Protein AF-A0A7X7YLF6-F1 (afdb_monomer_lite)

pLDDT: mean 80.68, std 13.23, range [39.16, 95.81]

Structure (mmCIF, N/CA/C/O backbone):
data_AF-A0A7X7YLF6-F1
#
_entry.id   AF-A0A7X7YLF6-F1
#
loop_
_atom_site.group_PDB
_atom_site.id
_atom_site.type_symbol
_atom_site.label_atom_id
_atom_site.label_alt_id
_atom_site.label_comp_id
_atom_site.label_asym_id
_atom_site.label_entity_id
_atom_site.label_seq_id
_atom_site.pdbx_PDB_ins_code
_atom_site.Cartn_x
_atom_site.Cartn_y
_atom_site.Cartn_z
_atom_site.occupancy
_atom_site.B_iso_or_equiv
_atom_site.auth_seq_id
_atom_site.auth_comp_id
_atom_site.auth_asym_id
_atom_site.auth_atom_id
_atom_site.pdbx_PDB_model_num
ATOM 1 N N . MET A 1 1 ? 50.977 10.516 -58.277 1.00 41.56 1 MET A N 1
ATOM 2 C CA . MET A 1 1 ? 50.668 9.641 -57.121 1.00 41.56 1 MET A CA 1
ATOM 3 C C . MET A 1 1 ? 49.525 10.250 -56.313 1.00 41.56 1 MET A C 1
ATOM 5 O O . MET A 1 1 ? 49.760 11.092 -55.464 1.00 41.56 1 MET A O 1
ATOM 9 N N . GLN A 1 2 ? 48.279 9.869 -56.593 1.00 43.81 2 GLN A N 1
ATOM 10 C CA . GLN A 1 2 ? 47.121 10.227 -55.766 1.00 43.81 2 GLN A CA 1
ATOM 11 C C . GLN A 1 2 ? 46.246 8.986 -55.609 1.00 43.81 2 GLN A C 1
ATOM 13 O O . GLN A 1 2 ? 45.353 8.715 -56.404 1.00 43.81 2 GLN A O 1
ATOM 18 N N . ARG A 1 3 ? 46.524 8.191 -54.579 1.00 51.88 3 ARG A N 1
ATOM 19 C CA . ARG A 1 3 ? 45.564 7.230 -54.036 1.00 51.88 3 ARG A CA 1
ATOM 20 C C . ARG A 1 3 ? 45.714 7.253 -52.524 1.00 51.88 3 ARG A C 1
ATOM 22 O O . ARG A 1 3 ? 46.799 6.961 -52.041 1.00 51.88 3 ARG A O 1
ATOM 29 N N . ARG A 1 4 ? 44.603 7.568 -51.844 1.00 49.47 4 ARG A N 1
ATOM 30 C CA . ARG A 1 4 ? 44.241 7.320 -50.426 1.00 49.47 4 ARG A CA 1
ATOM 31 C C . ARG A 1 4 ? 43.745 8.583 -49.714 1.00 49.47 4 ARG A C 1
ATOM 33 O O . ARG A 1 4 ? 44.422 9.139 -48.868 1.00 49.47 4 ARG A O 1
ATOM 40 N N . HIS A 1 5 ? 42.509 8.986 -50.007 1.00 48.16 5 HIS A N 1
ATOM 41 C CA . HIS A 1 5 ? 41.732 9.826 -49.080 1.00 48.16 5 HIS A CA 1
ATOM 42 C C . HIS A 1 5 ? 40.238 9.457 -48.986 1.00 48.16 5 HIS A C 1
ATOM 44 O O . HIS A 1 5 ? 39.482 10.123 -48.284 1.00 48.16 5 HIS A O 1
ATOM 50 N N . ARG A 1 6 ? 39.794 8.365 -49.632 1.00 49.66 6 ARG A N 1
ATOM 51 C CA . ARG A 1 6 ? 38.372 7.973 -49.678 1.00 49.66 6 ARG A CA 1
ATOM 52 C C . ARG A 1 6 ? 37.864 7.148 -48.479 1.00 49.66 6 ARG A C 1
ATOM 54 O O . ARG A 1 6 ? 36.656 7.087 -48.313 1.00 49.66 6 ARG A O 1
ATOM 61 N N . SER A 1 7 ? 38.717 6.580 -47.611 1.00 53.34 7 SER A N 1
ATOM 62 C CA . SER A 1 7 ? 38.251 5.698 -46.510 1.00 53.34 7 SER A CA 1
ATOM 63 C C . SER A 1 7 ? 38.076 6.363 -45.134 1.00 53.34 7 SER A C 1
ATOM 65 O O . SER A 1 7 ? 37.498 5.748 -44.246 1.00 53.34 7 SER A O 1
ATOM 67 N N . ARG A 1 8 ? 38.516 7.618 -44.934 1.00 54.66 8 ARG A N 1
ATOM 68 C CA . ARG A 1 8 ? 38.351 8.320 -43.640 1.00 54.66 8 ARG A CA 1
ATOM 69 C C . ARG A 1 8 ? 36.963 8.940 -43.446 1.00 54.66 8 ARG A C 1
ATOM 71 O O . ARG A 1 8 ? 36.449 8.910 -42.337 1.00 54.66 8 ARG A O 1
ATOM 78 N N . LYS A 1 9 ? 36.331 9.452 -44.510 1.00 56.00 9 LYS A N 1
ATOM 79 C CA . LYS A 1 9 ? 34.997 10.080 -44.412 1.00 56.00 9 LYS A CA 1
ATOM 80 C C . LYS A 1 9 ? 33.879 9.066 -44.140 1.00 56.00 9 LYS A C 1
ATOM 82 O O . LYS A 1 9 ? 33.003 9.352 -43.341 1.00 56.00 9 LYS A O 1
ATOM 87 N N . GLY A 1 10 ? 33.939 7.874 -44.742 1.00 62.25 10 GLY A N 1
ATOM 88 C CA . GLY A 1 10 ? 32.957 6.809 -44.487 1.00 62.25 10 GLY A CA 1
ATOM 89 C C . GLY A 1 10 ? 33.052 6.225 -43.073 1.00 62.25 10 GLY A C 1
ATOM 90 O O . GLY A 1 10 ? 32.028 5.949 -42.462 1.00 62.25 10 GLY A O 1
ATOM 91 N N . PHE A 1 11 ? 34.268 6.110 -42.527 1.00 66.12 11 PHE A N 1
ATOM 92 C CA . PHE A 1 11 ? 34.478 5.702 -41.134 1.00 66.12 11 PHE A CA 1
ATOM 93 C C . PHE A 1 11 ? 33.984 6.768 -40.141 1.00 66.12 11 PHE A C 1
ATOM 95 O O . PHE A 1 11 ? 33.345 6.416 -39.158 1.00 66.12 11 PHE A O 1
ATOM 102 N N . SER A 1 12 ? 34.202 8.059 -40.434 1.00 74.31 12 SER A N 1
ATOM 103 C CA . SER A 1 12 ? 33.628 9.173 -39.657 1.00 74.31 12 SER A CA 1
ATOM 104 C C . SER A 1 12 ? 32.101 9.128 -39.651 1.00 74.31 12 SER A C 1
ATOM 106 O O . SER A 1 12 ? 31.495 9.228 -38.595 1.00 74.31 12 SER A O 1
ATOM 108 N N . LEU A 1 13 ? 31.482 8.891 -40.812 1.00 81.94 13 LEU A N 1
ATOM 109 C CA . LEU A 1 13 ? 30.026 8.853 -40.944 1.00 81.94 13 LEU A CA 1
ATOM 110 C C . LEU A 1 13 ? 29.407 7.641 -40.228 1.00 81.94 13 LEU A C 1
ATOM 112 O O . LEU A 1 13 ? 28.380 7.769 -39.571 1.00 81.94 13 LEU A O 1
ATOM 116 N N . LEU A 1 14 ? 30.054 6.472 -40.309 1.00 86.75 14 LEU A N 1
ATOM 117 C CA . LEU A 1 14 ? 29.665 5.282 -39.544 1.00 86.75 14 LEU A CA 1
ATOM 118 C C . LEU A 1 14 ? 29.801 5.505 -38.034 1.00 86.75 14 LEU A C 1
ATOM 120 O O . LEU A 1 14 ? 28.915 5.109 -37.282 1.00 86.75 14 LEU A O 1
ATOM 124 N N . LEU A 1 15 ? 30.879 6.152 -37.587 1.00 90.12 15 LEU A N 1
ATOM 125 C CA . LEU A 1 15 ? 31.088 6.470 -36.175 1.00 90.12 15 LEU A CA 1
ATOM 126 C C . LEU A 1 15 ? 30.052 7.480 -35.662 1.00 90.12 15 LEU A C 1
ATOM 128 O O . LEU A 1 15 ? 29.507 7.288 -34.581 1.00 90.12 15 LEU A O 1
ATOM 132 N N . GLU A 1 16 ? 29.743 8.516 -36.441 1.00 87.56 16 GLU A N 1
ATOM 133 C CA . GLU A 1 16 ? 28.699 9.497 -36.125 1.00 87.56 16 GLU A CA 1
ATOM 134 C C . GLU A 1 16 ? 27.313 8.845 -36.044 1.00 87.56 16 GLU A C 1
ATOM 136 O O . GLU A 1 16 ? 26.569 9.112 -35.104 1.00 87.56 16 GLU A O 1
ATOM 141 N N . LEU A 1 17 ? 26.988 7.933 -36.966 1.00 91.44 17 LEU A N 1
ATOM 142 C CA . LEU A 1 17 ? 25.749 7.150 -36.927 1.00 91.44 17 LEU A CA 1
ATOM 143 C C . LEU A 1 17 ? 25.673 6.247 -35.691 1.00 91.44 17 LEU A C 1
ATOM 145 O O . LEU A 1 17 ? 24.627 6.183 -35.049 1.00 91.44 17 LEU A O 1
ATOM 149 N N . LEU A 1 18 ? 26.771 5.576 -35.334 1.00 92.94 18 LEU A N 1
ATOM 150 C CA . LEU A 1 18 ? 26.833 4.732 -34.138 1.00 92.94 18 LEU A CA 1
ATOM 151 C C . LEU A 1 18 ? 26.700 5.556 -32.855 1.00 92.94 18 LEU A C 1
ATOM 153 O O . LEU A 1 18 ? 25.970 5.157 -31.951 1.00 92.94 18 LEU A O 1
ATOM 157 N N . LEU A 1 19 ? 27.357 6.715 -32.783 1.00 92.12 19 LEU A N 1
ATOM 158 C CA . LEU A 1 19 ? 27.245 7.636 -31.652 1.00 92.12 19 LEU A CA 1
ATOM 159 C C . LEU A 1 19 ? 25.831 8.206 -31.532 1.00 92.12 19 LEU A C 1
ATOM 161 O O . LEU A 1 19 ? 25.284 8.231 -30.433 1.00 92.12 19 LEU A O 1
ATOM 165 N N . ALA A 1 20 ? 25.218 8.615 -32.644 1.00 89.94 20 ALA A N 1
ATOM 166 C CA . ALA A 1 20 ? 23.847 9.109 -32.658 1.00 89.94 20 ALA A CA 1
ATOM 167 C C . ALA A 1 20 ? 22.857 8.019 -32.224 1.00 89.94 20 ALA A C 1
ATOM 169 O O . ALA A 1 20 ? 22.030 8.267 -31.353 1.00 89.94 20 ALA A O 1
ATOM 170 N N . ALA A 1 21 ? 22.983 6.798 -32.751 1.00 92.81 21 ALA A N 1
ATOM 171 C CA . ALA A 1 21 ? 22.139 5.673 -32.359 1.00 92.81 21 ALA A CA 1
ATOM 172 C C . ALA A 1 21 ? 22.319 5.305 -30.877 1.00 92.81 21 ALA A C 1
ATOM 174 O O . ALA A 1 21 ? 21.331 5.085 -30.178 1.00 92.81 21 ALA A O 1
ATOM 175 N N . ALA A 1 22 ? 23.559 5.291 -30.376 1.00 94.00 22 ALA A N 1
ATOM 176 C CA . ALA A 1 22 ? 23.848 5.037 -28.968 1.00 94.00 22 ALA A CA 1
ATOM 177 C C . ALA A 1 22 ? 23.272 6.133 -28.061 1.00 94.00 22 ALA A C 1
ATOM 179 O O . ALA A 1 22 ? 22.681 5.821 -27.030 1.00 94.00 22 ALA A O 1
ATOM 180 N N . LEU A 1 23 ? 23.383 7.404 -28.461 1.00 95.56 23 LEU A N 1
ATOM 181 C CA . LEU A 1 23 ? 22.808 8.527 -27.725 1.00 95.56 23 LEU A CA 1
ATOM 182 C C . LEU A 1 23 ? 21.277 8.470 -27.732 1.00 95.56 23 LEU A C 1
ATOM 184 O O . LEU A 1 23 ? 20.658 8.644 -26.688 1.00 95.56 23 LEU A O 1
ATOM 188 N N . SER A 1 24 ? 20.654 8.176 -28.876 1.00 94.50 24 SER A N 1
ATOM 189 C CA . SER A 1 24 ? 19.203 7.996 -28.971 1.00 94.50 24 SER A CA 1
ATOM 190 C C . SER A 1 24 ? 18.721 6.832 -28.110 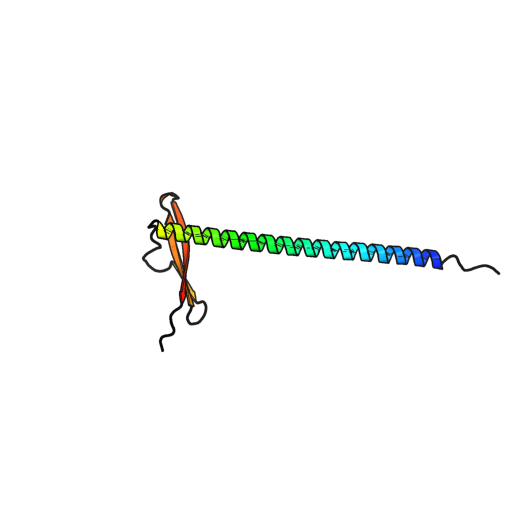1.00 94.50 24 SER A C 1
ATOM 192 O O . SER A 1 24 ? 17.737 6.981 -27.389 1.00 94.50 24 SER A O 1
ATOM 194 N N . PHE A 1 25 ? 19.431 5.701 -28.127 1.00 94.44 25 PHE A N 1
ATOM 195 C CA . PHE A 1 25 ? 19.124 4.558 -27.271 1.00 94.44 25 PHE A CA 1
ATOM 196 C C . PHE A 1 25 ? 19.278 4.910 -25.788 1.00 94.44 25 PHE A C 1
ATOM 198 O O . PHE A 1 25 ? 18.395 4.604 -24.995 1.00 94.44 25 PHE A O 1
ATOM 205 N N . PHE A 1 26 ? 20.346 5.615 -25.411 1.00 95.06 26 PHE A N 1
ATOM 206 C CA . PHE A 1 26 ? 20.564 6.077 -24.040 1.00 95.06 26 PHE A CA 1
ATOM 207 C C . PHE A 1 26 ? 19.477 7.057 -23.568 1.00 95.06 26 PHE A C 1
ATOM 209 O O . PHE A 1 26 ? 18.939 6.921 -22.473 1.00 95.06 26 PHE A O 1
ATOM 216 N N . CYS A 1 27 ? 19.086 8.021 -24.402 1.00 95.81 27 CYS A N 1
ATOM 217 C CA . CYS A 1 27 ? 17.978 8.924 -24.091 1.00 95.81 27 CYS A CA 1
ATOM 218 C C . CYS A 1 27 ? 16.652 8.163 -23.945 1.00 95.81 27 CYS A C 1
ATOM 220 O O . CYS A 1 27 ? 15.865 8.459 -23.046 1.00 95.81 27 CYS A O 1
ATOM 222 N N . PHE A 1 28 ? 16.411 7.161 -24.794 1.00 94.81 28 PHE A N 1
ATOM 223 C CA . PHE A 1 28 ? 15.227 6.314 -24.706 1.00 94.81 28 PHE A CA 1
ATOM 224 C C . PHE A 1 28 ? 15.195 5.508 -23.400 1.00 94.81 28 PHE A C 1
ATOM 226 O O . PHE A 1 28 ? 14.179 5.516 -22.707 1.00 94.81 28 PHE A O 1
ATOM 233 N N . THR A 1 29 ? 16.304 4.877 -23.003 1.00 94.31 29 THR A N 1
ATOM 234 C CA . THR A 1 29 ? 16.362 4.108 -21.749 1.00 94.31 29 THR A CA 1
ATOM 235 C C . THR A 1 29 ? 16.177 4.990 -20.515 1.00 94.31 29 THR A C 1
ATOM 237 O O . THR A 1 29 ? 15.503 4.573 -19.567 1.00 94.31 29 THR A O 1
ATOM 2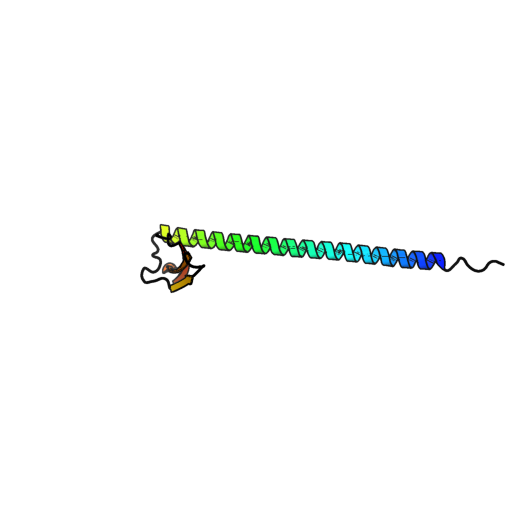40 N N . LEU A 1 30 ? 16.692 6.225 -20.527 1.00 95.25 30 LEU A N 1
ATOM 241 C CA . LEU A 1 30 ? 16.429 7.209 -19.473 1.00 95.25 30 LEU A CA 1
ATOM 242 C C . LEU A 1 30 ? 14.942 7.570 -19.379 1.00 95.25 30 LEU A C 1
ATOM 244 O O . LEU A 1 30 ? 14.396 7.599 -18.274 1.00 95.25 30 LEU A O 1
ATOM 248 N N . LEU A 1 31 ? 14.277 7.804 -20.514 1.00 93.94 31 LEU A N 1
ATOM 249 C CA . LEU A 1 31 ? 12.840 8.084 -20.545 1.00 93.94 31 LEU A CA 1
ATOM 250 C C . LEU A 1 31 ? 12.028 6.900 -20.012 1.00 93.94 31 LEU A C 1
ATOM 252 O O . LEU A 1 31 ? 11.182 7.097 -19.141 1.00 93.94 31 LEU A O 1
ATOM 256 N N . CYS A 1 32 ? 12.315 5.674 -20.460 1.00 94.06 32 CYS A N 1
ATOM 257 C CA . CYS A 1 32 ? 11.663 4.466 -19.947 1.00 94.06 32 CYS A CA 1
ATOM 258 C C . CYS A 1 32 ? 11.836 4.333 -18.428 1.00 94.06 32 CYS A C 1
ATOM 260 O O . CYS A 1 32 ? 10.855 4.161 -17.709 1.00 94.06 32 CYS A O 1
ATOM 262 N N . SER A 1 33 ? 13.063 4.512 -17.930 1.00 92.94 33 SER A N 1
ATOM 263 C CA . SER A 1 33 ? 13.365 4.440 -16.495 1.00 92.94 33 SER A CA 1
ATOM 264 C C . SER A 1 33 ? 12.613 5.508 -15.692 1.00 92.94 33 SER A C 1
ATOM 266 O O . SER A 1 33 ? 12.138 5.255 -14.583 1.00 92.94 33 SER A O 1
ATOM 268 N N . TRP A 1 34 ? 12.480 6.716 -16.247 1.00 94.12 34 TRP A N 1
ATOM 269 C CA . TRP A 1 34 ? 11.723 7.803 -15.631 1.00 94.12 34 TRP A CA 1
ATOM 270 C C . TRP A 1 34 ? 10.221 7.491 -15.565 1.00 94.12 34 TRP A C 1
ATOM 272 O O . TRP A 1 34 ? 9.611 7.660 -14.506 1.00 94.12 34 TRP A O 1
ATOM 282 N N . PHE A 1 35 ? 9.633 6.972 -16.648 1.00 93.44 35 PHE A N 1
ATOM 283 C CA . PHE A 1 35 ? 8.230 6.550 -16.667 1.00 93.44 35 PHE A CA 1
ATOM 284 C C . PHE A 1 35 ? 7.958 5.412 -15.680 1.00 93.44 35 PHE A C 1
ATOM 286 O O . PHE A 1 35 ? 7.005 5.502 -14.908 1.00 93.44 35 PHE A O 1
ATOM 293 N N . GLU A 1 36 ? 8.810 4.384 -15.633 1.00 92.25 36 GLU A N 1
ATOM 294 C CA . GLU A 1 36 ? 8.679 3.286 -14.666 1.00 92.25 36 GLU A CA 1
ATOM 295 C C . GLU A 1 36 ? 8.740 3.783 -13.220 1.00 92.25 36 GLU A C 1
ATOM 297 O O . GLU A 1 36 ? 7.942 3.369 -12.372 1.00 92.25 36 GLU A O 1
ATOM 302 N N . ARG A 1 37 ? 9.659 4.711 -12.928 1.00 91.56 37 ARG A N 1
ATOM 303 C CA . ARG A 1 37 ? 9.769 5.321 -11.601 1.00 91.56 37 ARG A CA 1
ATOM 304 C C . ARG A 1 37 ? 8.502 6.090 -11.237 1.00 91.56 37 ARG A C 1
ATOM 306 O O . ARG A 1 37 ? 8.013 5.937 -10.118 1.00 91.56 37 ARG A O 1
ATOM 313 N N . ASN A 1 38 ? 7.956 6.880 -12.155 1.00 91.81 38 ASN A N 1
ATOM 314 C CA . ASN A 1 38 ? 6.734 7.642 -11.908 1.00 91.81 38 ASN A CA 1
ATOM 315 C C . ASN A 1 38 ? 5.510 6.744 -11.748 1.00 91.81 38 ASN A C 1
ATOM 317 O O . ASN A 1 38 ? 4.756 6.938 -10.799 1.00 91.81 38 ASN A O 1
ATOM 321 N N . ALA A 1 39 ? 5.361 5.719 -12.588 1.00 89.94 39 ALA A N 1
ATOM 322 C CA . ALA A 1 39 ? 4.293 4.733 -12.458 1.00 89.94 39 ALA A CA 1
ATOM 323 C C . ALA A 1 39 ? 4.366 4.007 -11.106 1.00 89.94 39 ALA A C 1
ATOM 325 O O . ALA A 1 39 ? 3.350 3.806 -10.439 1.00 89.94 39 ALA A O 1
ATOM 326 N N . ARG A 1 40 ? 5.579 3.669 -10.642 1.00 92.00 40 ARG A N 1
ATOM 327 C CA . ARG A 1 40 ? 5.784 3.091 -9.308 1.00 92.00 40 ARG A CA 1
ATOM 328 C C . ARG A 1 40 ? 5.373 4.065 -8.202 1.00 92.00 40 ARG A C 1
ATOM 330 O O . ARG A 1 40 ? 4.682 3.656 -7.275 1.00 92.00 40 ARG A O 1
ATOM 337 N N . ILE A 1 41 ? 5.766 5.337 -8.293 1.00 89.56 41 ILE A N 1
ATOM 338 C CA . ILE A 1 41 ? 5.382 6.372 -7.317 1.00 89.56 41 ILE A CA 1
ATOM 339 C C . ILE A 1 41 ? 3.863 6.559 -7.294 1.00 89.56 41 ILE A C 1
ATOM 341 O O . ILE A 1 41 ? 3.275 6.638 -6.217 1.00 89.56 41 ILE A O 1
ATOM 345 N N . GLU A 1 42 ? 3.223 6.618 -8.456 1.00 93.06 42 GLU A N 1
ATOM 346 C CA . GLU A 1 42 ? 1.777 6.773 -8.580 1.00 93.06 42 GLU A CA 1
ATOM 347 C C . GLU A 1 42 ? 1.026 5.582 -7.980 1.00 93.06 42 GLU A C 1
ATOM 349 O O . GLU A 1 42 ? 0.112 5.776 -7.181 1.00 93.06 42 GLU A O 1
ATOM 354 N N . ASN A 1 43 ? 1.465 4.356 -8.268 1.00 90.56 43 ASN A N 1
ATOM 355 C CA . ASN A 1 43 ? 0.887 3.150 -7.680 1.00 90.56 43 ASN A CA 1
ATOM 356 C C . ASN A 1 43 ? 1.054 3.134 -6.150 1.00 90.56 43 ASN A C 1
ATOM 358 O O . ASN A 1 43 ? 0.100 2.875 -5.419 1.00 90.56 43 ASN A O 1
ATOM 362 N N . THR A 1 44 ? 2.230 3.508 -5.638 1.00 87.69 44 THR A N 1
ATOM 363 C CA . THR A 1 44 ? 2.444 3.651 -4.190 1.00 87.69 44 THR A CA 1
ATOM 364 C C . THR A 1 44 ? 1.522 4.711 -3.584 1.00 87.69 44 THR A C 1
ATOM 366 O O . THR A 1 44 ? 0.901 4.460 -2.555 1.00 87.69 44 THR A O 1
ATOM 369 N N . ARG A 1 45 ? 1.365 5.876 -4.227 1.00 89.56 45 ARG A N 1
ATOM 370 C CA . ARG A 1 45 ? 0.428 6.922 -3.778 1.00 89.56 45 ARG A CA 1
ATOM 371 C C . ARG A 1 45 ? -1.016 6.427 -3.767 1.00 89.56 45 ARG A C 1
ATOM 373 O O . ARG A 1 45 ? -1.743 6.735 -2.825 1.00 89.56 45 ARG A O 1
ATOM 380 N N . LYS A 1 46 ? -1.422 5.661 -4.783 1.00 93.12 46 LYS A N 1
ATOM 381 C CA . LYS A 1 46 ? -2.748 5.041 -4.858 1.00 93.12 46 LYS A CA 1
ATOM 382 C C . LYS A 1 46 ? -2.968 4.080 -3.688 1.00 93.12 46 LYS A C 1
ATOM 384 O O . LYS A 1 46 ? -3.943 4.250 -2.969 1.00 93.12 46 LYS A O 1
ATOM 389 N N . ARG A 1 47 ? -2.021 3.175 -3.422 1.00 84.62 47 ARG A N 1
ATOM 390 C CA . ARG A 1 47 ? -2.084 2.240 -2.282 1.00 84.62 47 ARG A CA 1
ATOM 391 C C . ARG A 1 47 ? -2.153 2.951 -0.931 1.00 84.62 47 ARG A C 1
ATOM 393 O O . ARG A 1 47 ? -2.922 2.545 -0.072 1.00 84.62 47 ARG A O 1
ATOM 400 N N . ILE A 1 48 ? -1.383 4.027 -0.745 1.00 84.31 48 ILE A N 1
ATOM 401 C CA . ILE A 1 48 ? -1.438 4.841 0.482 1.00 84.31 48 ILE A CA 1
ATOM 402 C C . ILE A 1 48 ? -2.820 5.479 0.644 1.00 84.31 48 ILE A C 1
ATOM 404 O O . ILE A 1 48 ? -3.364 5.498 1.745 1.00 84.31 48 ILE A O 1
ATOM 408 N N . ARG A 1 49 ? -3.401 5.993 -0.447 1.00 87.75 49 ARG A N 1
ATOM 409 C CA . ARG A 1 49 ? -4.745 6.576 -0.427 1.00 87.75 49 ARG A CA 1
ATOM 410 C C . ARG A 1 49 ? -5.802 5.527 -0.086 1.00 87.75 49 ARG A C 1
ATOM 412 O O . ARG A 1 49 ? -6.599 5.770 0.805 1.00 87.75 49 ARG A O 1
ATOM 419 N N . GLU A 1 50 ? -5.754 4.361 -0.723 1.00 88.69 50 GLU A N 1
ATOM 420 C CA . GLU A 1 50 ? -6.658 3.240 -0.438 1.00 88.69 50 GLU A CA 1
ATOM 421 C C . GLU A 1 50 ? -6.546 2.774 1.021 1.00 88.69 50 GLU A C 1
ATOM 423 O O . GLU A 1 50 ? -7.564 2.581 1.683 1.00 88.69 50 GLU A O 1
ATOM 428 N N . ALA A 1 51 ? -5.325 2.660 1.556 1.00 82.44 51 ALA A N 1
ATOM 429 C CA . ALA A 1 51 ? -5.099 2.309 2.957 1.00 82.44 51 ALA A CA 1
ATOM 430 C C . ALA A 1 51 ? -5.671 3.366 3.915 1.00 82.44 51 ALA A C 1
ATOM 432 O O . ALA A 1 51 ? -6.346 3.022 4.883 1.00 82.44 51 ALA A O 1
ATOM 433 N N . ARG A 1 52 ? -5.455 4.656 3.623 1.00 84.75 52 ARG A N 1
ATOM 434 C CA . ARG A 1 52 ? -6.020 5.766 4.402 1.00 84.75 52 ARG A CA 1
ATOM 435 C C . ARG A 1 52 ? -7.547 5.759 4.367 1.00 84.75 52 ARG A C 1
ATOM 437 O O . ARG A 1 52 ? -8.172 5.910 5.408 1.00 84.75 52 ARG A O 1
ATOM 444 N N . ASP A 1 53 ? -8.143 5.603 3.192 1.00 86.38 53 ASP A N 1
ATOM 445 C CA . ASP A 1 53 ? -9.597 5.637 3.033 1.00 86.38 53 ASP A CA 1
ATOM 446 C C . ASP A 1 53 ? -10.245 4.419 3.723 1.00 86.38 53 ASP A C 1
ATOM 448 O O . ASP A 1 53 ? -11.279 4.554 4.374 1.00 86.38 53 ASP A O 1
ATOM 452 N N . THR A 1 54 ? -9.583 3.257 3.684 1.00 84.94 54 THR A N 1
ATOM 453 C CA . THR A 1 54 ? -9.982 2.062 4.448 1.00 84.94 54 THR A CA 1
ATOM 454 C C . THR A 1 54 ? -9.924 2.315 5.955 1.00 84.94 54 THR A C 1
ATOM 456 O O . THR A 1 54 ? -10.867 1.980 6.666 1.00 84.94 54 THR A O 1
ATOM 459 N N . PHE A 1 55 ? -8.854 2.947 6.445 1.00 83.25 55 PHE A N 1
ATOM 460 C CA . PHE A 1 55 ? -8.715 3.307 7.857 1.00 83.25 55 PHE A CA 1
ATOM 461 C C . PHE A 1 55 ? -9.808 4.286 8.313 1.00 83.25 55 PHE A C 1
ATOM 463 O O . PHE A 1 55 ? -10.454 4.055 9.331 1.00 83.25 55 PHE A O 1
ATOM 470 N N . LEU A 1 56 ? -10.068 5.345 7.537 1.00 84.31 56 LEU A N 1
ATOM 471 C CA . LEU A 1 56 ? -11.136 6.306 7.833 1.00 84.31 56 LEU A CA 1
ATOM 472 C C . LEU A 1 56 ? -12.513 5.637 7.855 1.00 84.31 56 LEU A C 1
ATOM 474 O O . LEU A 1 56 ? -13.331 5.952 8.714 1.00 84.31 56 LEU A O 1
ATOM 478 N N . PHE A 1 57 ? -12.762 4.697 6.941 1.00 84.06 57 PHE A N 1
ATOM 479 C CA . PHE A 1 57 ? -14.004 3.932 6.913 1.00 84.06 57 PHE A CA 1
ATOM 480 C C . PHE A 1 57 ? -14.165 3.042 8.152 1.00 84.06 57 PHE A C 1
ATOM 482 O O . PHE A 1 57 ? -15.225 3.052 8.770 1.00 84.06 57 PHE A O 1
ATOM 489 N N . GLN A 1 58 ? -13.118 2.312 8.549 1.00 82.44 58 GLN A N 1
ATOM 490 C CA . GLN A 1 58 ? -13.131 1.507 9.776 1.00 82.44 58 GLN A CA 1
ATOM 491 C C . GLN A 1 58 ? -13.403 2.370 11.008 1.00 82.44 58 GLN A C 1
ATOM 493 O O . GLN A 1 58 ? -14.260 2.032 11.818 1.00 82.44 58 GLN A O 1
ATOM 498 N N . TYR A 1 59 ? -12.712 3.503 11.121 1.00 80.44 59 TYR A N 1
ATOM 499 C CA . TYR A 1 59 ? -12.880 4.425 12.236 1.00 80.44 59 TYR A CA 1
ATOM 500 C C . TYR A 1 59 ? -14.301 5.005 12.292 1.00 80.44 59 TYR A C 1
ATOM 502 O O . TYR A 1 59 ? -14.931 4.987 13.344 1.00 80.44 59 TYR A O 1
ATOM 510 N N . ALA A 1 60 ? -14.855 5.418 11.147 1.00 83.56 60 ALA A N 1
ATOM 511 C CA . ALA A 1 60 ? -16.232 5.895 11.067 1.00 83.56 60 ALA A CA 1
ATOM 512 C C . ALA A 1 60 ? -17.246 4.821 11.491 1.00 83.56 60 ALA A C 1
ATOM 514 O O . ALA A 1 60 ? -18.232 5.138 12.147 1.00 83.56 60 ALA A O 1
ATOM 515 N N . LEU A 1 61 ? -17.026 3.550 11.149 1.00 84.12 61 LEU A N 1
ATOM 516 C CA . LEU A 1 61 ? -17.902 2.468 11.601 1.00 84.12 61 LEU A CA 1
ATOM 517 C C . LEU A 1 61 ? -17.873 2.314 13.124 1.00 84.12 61 LEU A C 1
ATOM 519 O O . LEU A 1 61 ? -18.931 2.205 13.739 1.00 84.12 61 LEU A O 1
ATOM 523 N N . LEU A 1 62 ? -16.689 2.381 13.734 1.00 80.94 62 LEU A N 1
ATOM 524 C CA . LEU A 1 62 ? -16.559 2.343 15.191 1.00 80.94 62 LEU A CA 1
ATOM 525 C C . LEU A 1 62 ? -17.283 3.528 15.854 1.00 80.94 62 LEU A C 1
ATOM 527 O O . LEU A 1 62 ? -18.022 3.327 16.815 1.00 80.94 62 LEU A O 1
ATOM 531 N N . GLU A 1 63 ? -17.144 4.744 15.314 1.00 82.94 63 GLU A N 1
ATOM 532 C CA . GLU A 1 63 ? -17.858 5.930 15.820 1.00 82.94 63 GLU A CA 1
ATOM 533 C C . GLU A 1 63 ? -19.383 5.816 15.687 1.00 82.94 63 GLU A C 1
ATOM 535 O O . GLU A 1 63 ? -20.118 6.313 16.539 1.00 82.94 63 GLU A O 1
ATOM 540 N N . ASN A 1 64 ? -19.874 5.130 14.651 1.00 83.94 64 ASN A N 1
ATOM 541 C CA . ASN A 1 64 ? -21.303 4.889 14.437 1.00 83.94 64 ASN A CA 1
ATOM 542 C C . ASN A 1 64 ? -21.857 3.705 15.254 1.00 83.94 64 ASN A C 1
ATOM 544 O O . ASN A 1 64 ? -22.997 3.295 15.043 1.00 83.94 64 ASN A O 1
ATOM 548 N N . GLY A 1 65 ? -21.080 3.160 16.195 1.00 77.56 65 GLY A N 1
ATOM 549 C CA . GLY A 1 65 ? -21.539 2.120 17.114 1.00 77.56 65 GLY A CA 1
ATOM 550 C C . GLY A 1 65 ? -21.509 0.704 16.538 1.00 77.56 65 GLY A C 1
ATOM 551 O O . GLY A 1 65 ? -22.098 -0.198 17.133 1.00 77.56 65 GLY A O 1
ATOM 552 N N . TYR A 1 66 ? -20.820 0.478 15.413 1.00 79.00 66 TYR A N 1
ATOM 553 C CA . TYR A 1 66 ? -20.517 -0.885 14.985 1.00 79.00 66 TYR A CA 1
ATOM 554 C C . TYR A 1 66 ? -19.467 -1.472 15.928 1.00 79.00 66 TYR A C 1
ATOM 556 O O . TYR A 1 66 ? -18.318 -1.027 15.950 1.00 79.00 66 TYR A O 1
ATOM 564 N N . SER A 1 67 ? -19.850 -2.488 16.701 1.00 69.38 67 SER A N 1
ATOM 565 C CA . SER A 1 67 ? -18.914 -3.172 17.590 1.00 69.38 67 SER A CA 1
ATOM 566 C C . SER A 1 67 ? -17.884 -3.954 16.774 1.00 69.38 67 SER A C 1
ATOM 568 O O . SER A 1 67 ? -18.217 -4.894 16.047 1.00 69.38 67 SER A O 1
ATOM 570 N N . ALA A 1 68 ? -16.611 -3.590 16.930 1.00 72.44 68 ALA A N 1
ATOM 571 C CA . ALA A 1 68 ? -15.520 -4.529 16.711 1.00 72.44 68 ALA A CA 1
ATOM 572 C C . ALA A 1 68 ? -15.722 -5.725 17.653 1.00 72.44 68 ALA A C 1
ATOM 574 O O . ALA A 1 68 ? -16.098 -5.516 18.805 1.00 72.44 68 ALA A O 1
ATOM 575 N N . SER A 1 69 ? -15.517 -6.953 17.160 1.00 68.19 69 SER A N 1
ATOM 576 C CA . SER A 1 69 ? -15.695 -8.192 17.930 1.00 68.19 69 SER A CA 1
ATOM 577 C C . SER A 1 69 ? -15.200 -8.035 19.371 1.00 68.19 69 SER A C 1
ATOM 579 O O . SER A 1 69 ? -14.002 -7.935 19.616 1.00 68.19 69 S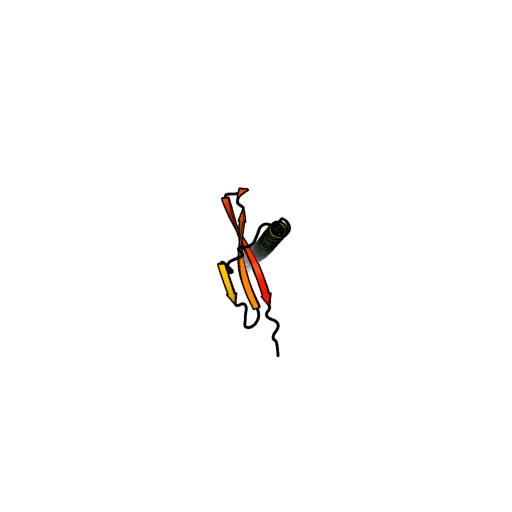ER A O 1
ATOM 581 N N . GLU A 1 70 ? -16.126 -8.031 20.333 1.00 60.62 70 GLU A N 1
ATOM 582 C CA . GLU A 1 70 ? -15.812 -7.910 21.765 1.00 60.62 70 GLU A CA 1
ATOM 583 C C . GLU A 1 70 ? -15.072 -9.147 22.304 1.00 60.62 70 GLU A C 1
ATOM 585 O O . GLU A 1 70 ? -14.538 -9.142 23.413 1.00 60.62 70 GLU A O 1
ATOM 590 N N . LYS A 1 71 ? -15.045 -10.232 21.522 1.00 59.06 71 LYS A N 1
ATOM 591 C CA . LYS A 1 71 ? -14.472 -11.524 21.891 1.00 59.06 71 LYS A CA 1
ATOM 592 C C . LYS A 1 71 ? -13.194 -11.758 21.116 1.00 59.06 71 LYS A C 1
ATOM 594 O O . LYS A 1 71 ? -13.245 -12.333 20.039 1.00 59.06 71 LYS A O 1
ATOM 599 N N . GLU A 1 72 ? -12.094 -11.330 21.724 1.00 67.88 72 GLU A N 1
ATOM 600 C CA . GLU A 1 72 ? -10.713 -11.545 21.290 1.00 67.88 72 GLU A CA 1
ATOM 601 C C . GLU A 1 72 ? -10.386 -11.042 19.865 1.00 67.88 72 GLU A C 1
ATOM 603 O O . GLU A 1 72 ? -11.175 -11.136 18.925 1.00 67.88 72 GLU A O 1
ATOM 608 N N . PRO A 1 73 ? -9.184 -10.495 19.651 1.00 76.94 73 PRO A N 1
ATOM 609 C CA . PRO A 1 73 ? -8.752 -10.188 18.300 1.00 76.94 73 PRO A CA 1
ATOM 610 C C . PRO A 1 73 ? -8.640 -11.479 17.488 1.00 76.94 73 PRO A C 1
ATOM 612 O O . PRO A 1 73 ? -7.988 -12.439 17.900 1.00 76.94 73 PRO A O 1
ATOM 615 N N . VAL A 1 74 ? -9.233 -11.470 16.295 1.00 83.31 74 VAL A N 1
ATOM 616 C CA . VAL A 1 74 ? -9.208 -12.584 15.337 1.00 83.31 74 VAL A CA 1
ATOM 617 C C . VAL A 1 74 ? -7.770 -12.939 14.971 1.00 83.31 74 VAL A C 1
ATOM 619 O O . VAL A 1 74 ? -7.446 -14.100 14.721 1.00 83.31 74 VAL A O 1
ATOM 622 N N . ARG A 1 75 ? -6.884 -11.934 14.937 1.00 82.69 75 ARG A N 1
ATOM 623 C CA . ARG A 1 75 ? -5.452 -12.125 14.692 1.00 82.69 75 ARG A CA 1
ATOM 624 C C . ARG A 1 75 ? -4.620 -11.184 15.550 1.00 82.69 75 ARG A C 1
ATOM 626 O O . ARG A 1 75 ? -4.972 -10.023 15.731 1.00 82.69 75 ARG A O 1
ATOM 633 N N . ARG A 1 76 ? -3.477 -11.676 16.029 1.00 81.81 76 ARG A N 1
ATOM 634 C CA . ARG A 1 76 ? -2.470 -10.888 16.749 1.00 81.81 76 ARG A CA 1
ATOM 635 C C . ARG A 1 76 ? -1.116 -11.042 16.074 1.00 81.81 76 ARG A C 1
ATOM 637 O O . ARG A 1 76 ? -0.673 -12.164 15.838 1.00 81.81 76 ARG A O 1
ATOM 644 N N . TYR A 1 77 ? -0.449 -9.927 15.808 1.00 83.62 77 TYR A N 1
ATOM 645 C CA . TYR A 1 77 ? 0.906 -9.896 15.264 1.00 83.62 77 TYR A CA 1
ATOM 646 C C . TYR A 1 77 ? 1.816 -9.103 16.199 1.00 83.62 77 TYR A C 1
ATOM 648 O O . TYR A 1 77 ? 1.573 -7.926 16.445 1.00 83.62 77 TYR A O 1
ATOM 656 N N . ALA A 1 78 ? 2.877 -9.728 16.710 1.00 83.06 78 ALA A N 1
ATOM 657 C CA . ALA A 1 78 ? 3.892 -9.022 17.487 1.00 83.06 78 ALA A CA 1
ATOM 658 C C . ALA A 1 78 ? 4.809 -8.220 16.546 1.00 83.06 78 ALA A C 1
ATOM 660 O O . ALA A 1 78 ? 5.487 -8.792 15.692 1.00 83.06 78 ALA A O 1
ATOM 661 N N . LEU A 1 79 ? 4.834 -6.898 16.709 1.00 83.19 79 LEU A N 1
ATOM 662 C CA . LEU A 1 79 ? 5.750 -5.970 16.045 1.00 83.19 79 LEU A CA 1
ATOM 663 C C . LEU A 1 79 ? 6.873 -5.564 17.011 1.00 83.19 79 LEU A C 1
ATOM 665 O O . LEU A 1 79 ? 7.011 -4.404 17.391 1.00 83.19 79 LEU A O 1
ATOM 669 N N . GLY A 1 80 ? 7.686 -6.536 17.417 1.00 80.12 80 GLY A N 1
ATOM 670 C CA . GLY A 1 80 ? 8.740 -6.339 18.415 1.00 80.12 80 GLY A CA 1
ATOM 671 C C . GLY A 1 80 ? 8.307 -6.763 19.817 1.00 80.12 80 GLY A C 1
ATOM 672 O O . GLY A 1 80 ? 7.355 -7.525 19.972 1.00 80.12 80 GLY A O 1
ATOM 673 N N . GLN A 1 81 ? 9.052 -6.324 20.834 1.00 79.12 81 GLN A N 1
ATOM 674 C CA . GLN A 1 81 ? 8.835 -6.759 22.221 1.00 79.12 81 GLN A CA 1
ATOM 675 C C . GLN A 1 81 ? 7.627 -6.075 22.881 1.00 79.12 81 GLN A C 1
ATOM 677 O O . GLN A 1 81 ? 6.951 -6.695 23.699 1.00 79.12 81 GLN A O 1
ATOM 682 N N . GLU A 1 82 ? 7.319 -4.838 22.486 1.00 84.44 82 GLU A N 1
ATOM 683 C CA . GLU A 1 82 ? 6.323 -3.999 23.172 1.00 84.44 82 GLU A CA 1
ATOM 684 C C . GLU A 1 82 ? 5.107 -3.646 22.312 1.00 84.44 82 GLU A C 1
ATOM 686 O O . GLU A 1 82 ? 4.070 -3.259 22.844 1.00 84.44 82 GLU A O 1
ATOM 691 N N . THR A 1 83 ? 5.188 -3.816 20.992 1.00 84.50 83 THR A N 1
ATOM 692 C CA . THR A 1 83 ? 4.108 -3.436 20.074 1.00 84.50 83 THR A CA 1
ATOM 693 C C . THR A 1 83 ? 3.407 -4.673 19.536 1.00 84.50 83 THR A C 1
ATOM 695 O O . THR A 1 83 ? 4.042 -5.598 19.030 1.00 84.50 83 THR A O 1
ATOM 698 N N . VAL A 1 84 ? 2.079 -4.684 19.594 1.00 85.44 84 VAL A N 1
ATOM 699 C CA . VAL A 1 84 ? 1.233 -5.737 19.031 1.00 85.44 84 VAL A CA 1
ATOM 700 C C . VAL A 1 84 ? 0.192 -5.094 18.122 1.00 85.44 84 VAL A C 1
ATOM 702 O O . VAL A 1 84 ? -0.446 -4.114 18.491 1.00 85.44 84 VAL A O 1
ATOM 705 N N . ILE A 1 85 ? 0.011 -5.650 16.927 1.00 84.00 85 ILE A N 1
ATOM 706 C CA . ILE A 1 85 ? -1.165 -5.380 16.102 1.00 84.00 85 ILE A CA 1
ATOM 707 C C . ILE A 1 85 ? -2.229 -6.399 16.474 1.00 84.00 85 ILE A C 1
ATOM 709 O O . ILE A 1 85 ? -2.015 -7.605 16.334 1.00 84.00 85 ILE A O 1
ATOM 713 N N . GLU A 1 86 ? -3.386 -5.908 16.881 1.00 85.25 86 GLU A N 1
ATOM 714 C CA . GLU A 1 86 ? -4.584 -6.699 17.100 1.00 85.25 86 GLU A CA 1
ATOM 715 C C . GLU A 1 86 ? -5.585 -6.422 15.979 1.00 85.25 86 GLU A C 1
ATOM 717 O O . GLU A 1 86 ? -5.926 -5.273 15.710 1.00 85.25 86 GLU A O 1
ATOM 722 N N . ILE A 1 87 ? -6.030 -7.469 15.289 1.00 83.81 87 ILE A N 1
ATOM 723 C CA . ILE A 1 87 ? -7.032 -7.380 14.230 1.00 83.81 87 ILE A CA 1
ATOM 724 C C . ILE A 1 87 ? -8.373 -7.831 14.791 1.00 83.81 87 ILE A C 1
ATOM 726 O O . ILE A 1 87 ? -8.518 -8.977 15.216 1.00 83.81 87 ILE A O 1
ATOM 730 N N . TYR A 1 88 ? -9.350 -6.943 14.733 1.00 83.44 88 TYR A N 1
ATOM 731 C CA . TYR A 1 88 ? -10.730 -7.178 15.111 1.00 83.44 88 TYR A CA 1
ATOM 732 C C . TYR A 1 88 ? -11.616 -7.240 13.876 1.00 83.44 88 TYR A C 1
ATOM 734 O O . TYR A 1 88 ? -11.324 -6.631 12.851 1.00 83.44 88 TYR A O 1
ATOM 742 N N . GLU A 1 89 ? -12.723 -7.959 13.976 1.00 85.75 89 GLU A N 1
ATOM 743 C CA . GLU A 1 89 ? -13.711 -8.039 12.910 1.00 85.75 89 GLU A CA 1
ATOM 744 C C . GLU A 1 89 ? -14.897 -7.133 13.245 1.00 85.75 89 GLU A C 1
ATOM 746 O O . GLU A 1 89 ? -15.480 -7.237 14.323 1.00 85.75 89 GLU A O 1
ATOM 751 N N . ILE A 1 90 ? -15.237 -6.224 12.334 1.00 85.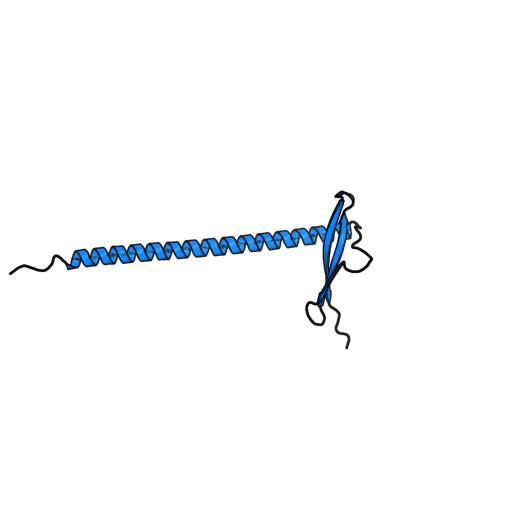12 90 ILE A N 1
ATOM 752 C CA . ILE A 1 90 ? -16.432 -5.386 12.408 1.00 85.12 90 ILE A CA 1
ATOM 753 C C . ILE A 1 90 ? -17.475 -6.021 11.492 1.00 85.12 90 ILE A C 1
ATOM 755 O O . ILE A 1 90 ? -17.280 -6.116 10.276 1.00 85.12 90 ILE A O 1
ATOM 759 N N . SER A 1 91 ? -18.582 -6.469 12.077 1.00 83.38 91 SER A N 1
ATOM 760 C CA . SER A 1 91 ? -19.695 -7.042 11.320 1.00 83.38 91 SER A CA 1
ATOM 761 C C . SER A 1 91 ? -20.517 -5.933 10.663 1.00 83.38 91 SER A C 1
ATOM 763 O O . SER A 1 91 ? -20.951 -5.010 11.344 1.00 83.38 91 SER A O 1
ATOM 765 N N . LEU A 1 92 ? -20.756 -6.037 9.353 1.00 84.06 92 LEU A N 1
ATOM 766 C CA . LEU A 1 92 ? -21.624 -5.147 8.575 1.00 84.06 92 LEU A CA 1
ATOM 767 C C . LEU A 1 92 ? -22.892 -5.916 8.167 1.00 84.06 92 LEU A C 1
ATOM 769 O O . LEU A 1 92 ? -22.943 -6.465 7.056 1.00 84.06 92 LEU A 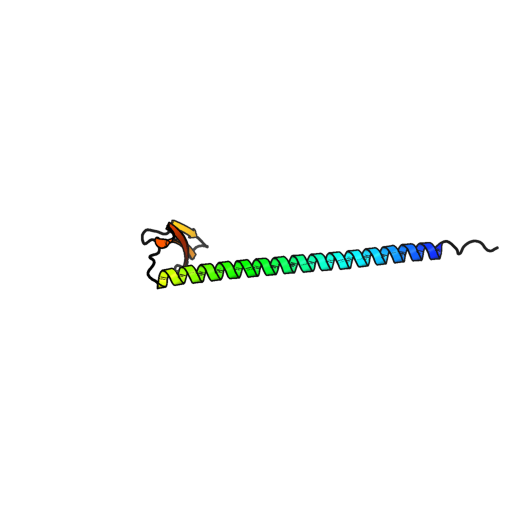O 1
ATOM 773 N N . PRO A 1 93 ? -23.900 -6.016 9.054 1.00 80.88 93 PRO A N 1
ATOM 774 C CA . PRO A 1 93 ? -25.097 -6.822 8.818 1.00 80.88 93 PRO A CA 1
ATOM 775 C C . PRO A 1 93 ? -25.868 -6.395 7.563 1.00 80.88 93 PRO A C 1
ATOM 777 O O . PRO A 1 93 ? -26.417 -7.246 6.868 1.00 80.88 93 PRO A O 1
ATOM 780 N N . GLU A 1 94 ? -25.849 -5.110 7.208 1.00 85.31 94 GLU A N 1
ATOM 781 C CA . GLU A 1 94 ? -26.537 -4.566 6.028 1.00 85.31 94 GLU A CA 1
ATOM 782 C C . GLU A 1 94 ? -25.942 -5.079 4.713 1.00 85.31 94 GLU A C 1
ATOM 784 O O . GLU A 1 94 ? -26.620 -5.134 3.689 1.00 85.31 94 GLU A O 1
ATOM 789 N N . LEU A 1 95 ? -24.662 -5.448 4.735 1.00 82.75 95 LEU A N 1
ATOM 790 C CA . LEU A 1 95 ? -23.910 -5.904 3.570 1.00 82.75 95 LEU A CA 1
ATOM 791 C C . LEU A 1 95 ? -23.592 -7.402 3.632 1.00 82.75 95 LEU A C 1
ATOM 793 O O . LEU A 1 95 ? -22.875 -7.896 2.762 1.00 82.75 95 LEU A O 1
ATOM 797 N N . ASN A 1 96 ? -24.104 -8.104 4.652 1.00 83.62 96 ASN A N 1
ATOM 798 C CA . ASN A 1 96 ? -23.829 -9.511 4.949 1.00 83.62 96 ASN A CA 1
ATOM 799 C C . ASN A 1 96 ? -22.336 -9.864 4.815 1.00 83.62 96 ASN A C 1
ATOM 801 O O . ASN A 1 96 ? -21.955 -10.870 4.213 1.00 83.62 96 ASN A O 1
ATOM 805 N N . ARG A 1 97 ? -21.484 -8.969 5.312 1.00 84.88 97 ARG A N 1
ATOM 806 C CA . ARG A 1 97 ? -20.030 -9.087 5.243 1.00 84.88 97 ARG A CA 1
ATOM 807 C C . ARG A 1 97 ? -19.415 -8.565 6.525 1.00 84.88 97 ARG A C 1
ATOM 809 O O . ARG A 1 97 ? -20.052 -7.840 7.284 1.00 84.88 97 ARG A O 1
ATOM 816 N N . SER A 1 98 ? -18.150 -8.864 6.710 1.00 83.12 98 SER A N 1
ATOM 817 C CA . SER A 1 98 ? -17.337 -8.298 7.766 1.00 83.12 98 SER A CA 1
ATOM 818 C C . SER A 1 98 ? -16.138 -7.566 7.181 1.00 83.12 98 SER A C 1
ATOM 820 O O . SER A 1 98 ? -15.746 -7.783 6.030 1.00 83.12 98 SER A O 1
ATOM 822 N N . ILE A 1 99 ? -15.580 -6.648 7.963 1.00 84.50 99 ILE A N 1
ATOM 823 C CA . ILE A 1 99 ? -14.309 -6.002 7.649 1.00 84.50 99 ILE A CA 1
ATOM 824 C C . ILE A 1 99 ? -13.344 -6.171 8.810 1.00 84.50 99 ILE A C 1
ATOM 826 O O . ILE A 1 99 ? -13.741 -6.213 9.971 1.00 84.50 99 ILE A O 1
ATOM 830 N N . GLU A 1 100 ? -12.061 -6.221 8.493 1.00 83.12 100 GLU A N 1
ATOM 831 C CA . GLU A 1 100 ? -11.008 -6.326 9.493 1.00 83.12 100 GLU A CA 1
ATOM 832 C C . GLU A 1 100 ? -10.502 -4.940 9.861 1.00 83.12 100 GLU A C 1
ATOM 834 O O . GLU A 1 100 ? -10.118 -4.177 8.980 1.00 83.12 100 GLU A O 1
ATOM 839 N N . CYS A 1 101 ? -10.479 -4.626 11.150 1.00 82.00 101 CYS A N 1
ATOM 840 C CA . CYS A 1 101 ? -9.936 -3.399 11.707 1.00 82.00 101 CYS A CA 1
ATOM 841 C C . CYS A 1 101 ? -8.704 -3.720 12.550 1.00 82.00 101 CYS A C 1
ATOM 843 O O . CYS A 1 101 ? -8.770 -4.521 13.478 1.00 82.00 101 CYS A O 1
ATOM 845 N N . GLY A 1 102 ? -7.570 -3.109 12.211 1.00 80.62 102 GLY A N 1
ATOM 846 C CA . GLY A 1 102 ? -6.328 -3.279 12.956 1.00 80.62 102 GLY A CA 1
ATOM 847 C C . GLY A 1 102 ? -6.119 -2.158 13.964 1.00 80.62 102 GLY A C 1
ATOM 848 O O . GLY A 1 102 ? -6.112 -0.989 13.589 1.00 80.62 102 GLY A O 1
ATOM 849 N N . ILE A 1 103 ? -5.883 -2.520 15.221 1.00 80.31 103 ILE A N 1
ATOM 850 C CA . ILE A 1 103 ? -5.517 -1.608 16.304 1.00 80.31 103 ILE A CA 1
ATOM 851 C C . ILE A 1 103 ? -4.067 -1.901 16.694 1.00 80.31 103 ILE A C 1
ATOM 853 O O . ILE A 1 103 ? -3.689 -3.051 16.918 1.00 80.31 103 ILE A O 1
ATOM 857 N N . ILE A 1 104 ? -3.237 -0.859 16.751 1.00 81.38 104 ILE A N 1
ATOM 858 C CA . ILE A 1 104 ? -1.861 -0.962 17.246 1.00 81.38 104 ILE A CA 1
ATOM 859 C C . ILE A 1 104 ? -1.891 -0.691 18.747 1.00 81.38 104 ILE A C 1
ATOM 861 O O . ILE A 1 104 ? -2.259 0.402 19.170 1.00 81.38 104 ILE A O 1
ATOM 865 N N . ILE A 1 105 ? -1.483 -1.679 19.537 1.00 81.75 105 ILE A N 1
ATOM 866 C CA . ILE A 1 105 ? -1.311 -1.556 20.981 1.00 81.75 105 ILE A CA 1
ATOM 867 C C . ILE A 1 105 ? 0.182 -1.529 21.266 1.00 81.75 105 ILE A C 1
ATOM 869 O O . ILE A 1 105 ? 0.901 -2.482 20.965 1.00 81.75 105 ILE A O 1
ATOM 873 N N . GLN A 1 106 ? 0.642 -0.439 21.863 1.00 82.31 106 GLN A N 1
ATOM 874 C CA . GLN A 1 106 ? 1.976 -0.352 22.429 1.00 82.31 106 GLN A CA 1
ATOM 875 C C . GLN A 1 106 ? 1.842 -0.557 23.935 1.00 82.31 106 GLN A C 1
ATOM 877 O O . GLN A 1 106 ? 1.158 0.212 24.609 1.00 82.31 106 GLN A O 1
ATOM 882 N N . LYS A 1 107 ? 2.429 -1.633 24.458 1.00 74.50 107 LYS A N 1
ATOM 883 C CA . LYS A 1 107 ? 2.537 -1.824 25.902 1.00 74.50 107 LYS A CA 1
ATOM 884 C C . LYS A 1 107 ? 3.529 -0.790 26.412 1.00 74.50 107 LYS A C 1
ATOM 886 O O . LYS A 1 107 ? 4.669 -0.779 25.964 1.00 74.50 107 LYS A O 1
ATOM 891 N N . GLU A 1 108 ? 3.102 0.075 27.324 1.00 67.12 108 GLU A N 1
ATOM 892 C CA . GLU A 1 108 ? 4.056 0.878 28.082 1.00 67.12 108 GLU A CA 1
ATOM 893 C C . GLU A 1 108 ? 4.958 -0.084 28.864 1.00 67.12 108 GLU A C 1
ATOM 895 O O . GLU A 1 108 ? 4.470 -0.935 29.615 1.00 67.12 108 GLU A O 1
ATOM 900 N N . SER A 1 109 ? 6.270 0.009 28.626 1.00 54.41 109 SER A N 1
ATOM 901 C CA . SER A 1 109 ? 7.291 -0.666 29.422 1.00 54.41 109 SER A CA 1
ATOM 902 C C . SER A 1 109 ? 7.222 -0.124 30.846 1.00 54.41 109 SER A C 1
ATOM 904 O O . SER A 1 109 ? 7.826 0.897 31.161 1.00 54.41 109 SER A O 1
ATOM 906 N N . GLY A 1 110 ? 6.431 -0.778 31.691 1.00 52.28 110 GLY A N 1
ATOM 907 C CA . GLY A 1 110 ? 6.421 -0.536 33.123 1.00 52.28 110 GLY A CA 1
ATOM 908 C C . GLY A 1 110 ? 7.640 -1.177 33.777 1.00 52.28 110 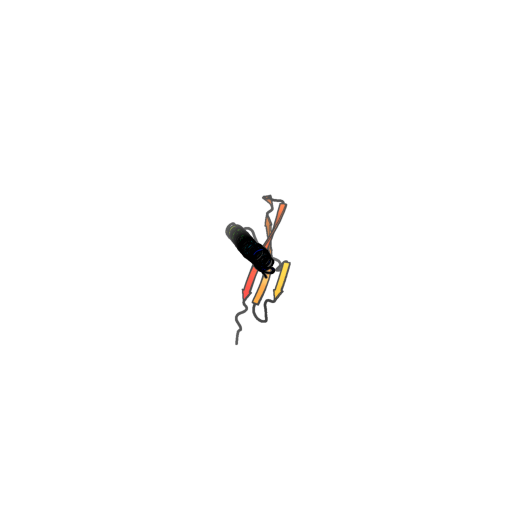GLY A C 1
ATOM 909 O O . GLY A 1 110 ? 7.564 -2.340 34.166 1.00 52.28 110 GLY A O 1
ATOM 910 N N . GLU A 1 111 ? 8.713 -0.398 33.908 1.00 39.16 111 GLU A N 1
ATOM 911 C CA . GLU A 1 111 ? 9.645 -0.425 35.047 1.00 39.16 111 GLU A CA 1
ATOM 912 C C . GLU A 1 111 ? 9.946 1.008 35.501 1.00 39.16 111 GLU A C 1
ATOM 914 O O . GLU A 1 111 ? 10.287 1.852 34.639 1.00 39.16 111 GLU A O 1
#

Foldseek 3Di:
DDDDDPPPVVVVVVVVVVVVVVVVVVVVVVVVVVVVVVVVVVVVVVVVVVVVVLQVVVVVCVVVPQDFPPPFQPDWDDPPDFKIWGWTWGDDVVVRDIDIDIDIGGHPPDD

Sequence (111 aa):
MQRRHRSRKGFSLLLELLLAAALSFFCFTLLCSWFERNARIENTRKRIREARDTFLFQYALLENGYSASEKEPVRRYALGQETVIEIYEISLPELNRSIECGIIIQKESGE

Secondary structure (DSSP, 8-state):
-----SHHHHHHHHHHHHHHHHHHHHHHHHHHHHHHHHHHHHHHHHHHHHHHHHHHHHHHHHHTT--B-SS--SEEEE-SSSEEEEEEEEEEGGGTEEEEEEEEEEPP---

Radius of gyration: 31.12 Å; chains: 1; bounding box: 77×23×92 Å